Protein AF-A0AAD8GS54-F1 (afdb_monomer)

Organism: NCBI:txid360622

Sequence (125 aa):
MQKILEVYTGFKEITEIIDVGGGTGATVAKIIAKYPQIRGINFDLPHVIKNATPLPVVPEYTNTGSSLKLSNVMDIDMVMIVINPGGKDRSLKEFEALAKESGFAAFELICSAAVYSVLEFQKKV

Radius of gyration: 15.99 Å; Cα contacts (8 Å, |Δi|>4): 138; chains: 1; bounding box: 37×37×32 Å

Secondary structure (DSSP, 8-state):
-HHHHHH--TTTT-SEEEEET-TTSHHHHHHHHH-TTSEEEEE--HHHHHTSPP--S-S-----S------SHHHHHHHHHHHSTT-----HHHHHHHHHHTT-SEEEEEEEETTEEEEEEE---

pLDDT: mean 85.27, std 16.08, range [41.59, 97.81]

Foldseek 3Di:
DVQCVVQDDPLAPAQEDEDAQCQLVPVQLVSCLVVVNYHYHYHDDPVRPVPRDDDDNDDDDDPPDPPPPPQEPVVVQVVCVVPPPVDGDDDLVVVVVVLVVVQFPDKDFDDDDRRDTDIDGHHDD

Nearest PDB structures (foldseek):
  1kyw-assembly1_F  TM=8.405E-01  e=2.599E-09  Medicago sativa
  6i6k-assembly1_B  TM=8.463E-01  e=5.196E-07  Papaver somniferum
  6i6m-assembly1_B  TM=8.492E-01  e=6.795E-07  Papaver somniferum
  6i6l-assembly1_B  TM=8.463E-01  e=1.329E-06  Papaver somniferum
  6i6n-assembly1_B  TM=8.457E-01  e=2.430E-06  Papaver somniferum

InterPro domains:
  IPR001077 O-methyltransferase, C-terminal domain [PF00891] (2-54)
  IPR016461 O-methyltransferase-like [PS51683] (1-125)
  IPR016461 O-methyltransferase-like [PTHR11746] (1-55)
  IPR029063 S-adenosyl-L-methionine-dependent methyltransferase superfamily [G3DSA:3.40.50.150] (1-57)
  IPR029063 S-adenosyl-L-methionine-dependent methyltransferase superfamily [G3DSA:3.40.50.150] (58-123)
  IPR029063 S-adenosyl-L-methionine-dependent methyltransferase superfamily [SSF53335] (2-121)

Structure (mmCIF, N/CA/C/O backbone):
data_AF-A0AAD8GS54-F1
#
_entry.id   AF-A0AAD8GS54-F1
#
loop_
_atom_site.group_PDB
_atom_site.id
_atom_site.type_symbol
_atom_site.label_atom_id
_atom_site.label_alt_id
_atom_site.label_comp_id
_atom_site.label_asym_id
_atom_site.label_entity_id
_atom_site.label_seq_id
_atom_site.pdbx_PDB_ins_code
_atom_site.Cartn_x
_atom_site.Cartn_y
_atom_site.Cartn_z
_atom_site.occupancy
_atom_site.B_iso_or_equiv
_atom_site.auth_seq_id
_atom_site.auth_comp_id
_atom_site.auth_asym_id
_atom_site.auth_atom_id
_atom_site.pdbx_PDB_model_num
ATOM 1 N N . MET A 1 1 ? 6.434 -4.434 5.741 1.00 79.25 1 MET A N 1
ATOM 2 C CA . MET A 1 1 ? 5.021 -4.592 6.151 1.00 79.25 1 MET A CA 1
ATOM 3 C C . MET A 1 1 ? 4.793 -4.696 7.660 1.00 79.25 1 MET A C 1
ATOM 5 O O . MET A 1 1 ? 4.028 -3.893 8.162 1.00 79.25 1 MET A O 1
ATOM 9 N N . GLN A 1 2 ? 5.429 -5.613 8.407 1.00 85.69 2 GLN A N 1
ATOM 10 C CA . GLN A 1 2 ? 5.156 -5.783 9.854 1.00 85.69 2 GLN A CA 1
ATOM 11 C C . GLN A 1 2 ? 5.243 -4.466 10.652 1.00 85.69 2 GLN A C 1
ATOM 13 O O . GLN A 1 2 ? 4.279 -4.075 11.298 1.00 85.69 2 GLN A O 1
ATOM 18 N N . LYS A 1 3 ? 6.346 -3.724 10.485 1.00 89.19 3 LYS A N 1
ATOM 19 C CA . LYS A 1 3 ? 6.547 -2.409 11.114 1.00 89.19 3 LYS A CA 1
ATOM 20 C C . LYS A 1 3 ? 5.485 -1.370 10.734 1.00 89.19 3 LYS A C 1
ATOM 22 O O . LYS A 1 3 ? 5.155 -0.518 11.542 1.00 89.19 3 LYS A O 1
ATOM 27 N N . ILE A 1 4 ? 4.935 -1.445 9.519 1.00 93.00 4 ILE A N 1
ATOM 28 C CA . ILE A 1 4 ? 3.847 -0.555 9.086 1.00 93.00 4 ILE A CA 1
ATOM 29 C C . ILE A 1 4 ? 2.574 -0.899 9.854 1.00 93.00 4 ILE A C 1
ATOM 31 O O . ILE A 1 4 ? 1.941 -0.004 10.393 1.00 93.00 4 ILE A O 1
ATOM 35 N N . LEU A 1 5 ? 2.233 -2.186 9.981 1.00 92.56 5 LEU A N 1
ATOM 36 C CA . LEU A 1 5 ? 1.064 -2.606 10.759 1.00 92.56 5 LEU A CA 1
ATOM 37 C C . LEU A 1 5 ? 1.158 -2.198 12.233 1.00 92.56 5 LEU A C 1
ATOM 39 O O . LEU A 1 5 ? 0.121 -2.052 12.869 1.00 92.56 5 LEU A O 1
ATOM 43 N N . GLU A 1 6 ? 2.357 -2.044 12.792 1.00 92.62 6 GLU A N 1
ATOM 44 C CA . GLU A 1 6 ? 2.564 -1.589 14.174 1.00 92.62 6 GLU A CA 1
ATOM 45 C C . GLU A 1 6 ? 2.247 -0.102 14.368 1.00 92.62 6 GLU A C 1
ATOM 47 O O . GLU A 1 6 ? 1.664 0.248 15.392 1.00 92.62 6 GLU A O 1
ATOM 52 N N . VAL A 1 7 ? 2.588 0.752 13.398 1.00 94.75 7 VAL A N 1
ATOM 53 C CA . VAL A 1 7 ? 2.483 2.217 13.540 1.00 94.75 7 VAL A CA 1
ATOM 54 C C . VAL A 1 7 ? 1.282 2.830 12.818 1.00 94.75 7 VAL A C 1
ATOM 56 O O . VAL A 1 7 ? 0.799 3.880 13.227 1.00 94.75 7 VAL A O 1
ATOM 59 N N . TYR A 1 8 ? 0.782 2.189 11.762 1.00 95.75 8 TYR A N 1
ATOM 60 C CA . TYR A 1 8 ? -0.297 2.714 10.932 1.00 95.75 8 TYR A CA 1
ATOM 61 C C . TYR A 1 8 ? -1.656 2.142 11.339 1.00 95.75 8 TYR A C 1
ATOM 63 O O . TYR A 1 8 ? -1.881 0.926 11.342 1.00 95.75 8 TYR A O 1
ATOM 71 N N . THR A 1 9 ? -2.588 3.039 11.654 1.00 95.81 9 THR A N 1
ATOM 72 C CA . THR A 1 9 ? -3.925 2.700 12.158 1.00 95.81 9 THR A CA 1
ATOM 73 C C . THR A 1 9 ? -5.053 2.913 11.155 1.00 95.81 9 THR A C 1
ATOM 75 O O . THR A 1 9 ? -6.188 2.580 11.490 1.00 95.81 9 THR A O 1
ATOM 78 N N . GLY A 1 10 ? -4.777 3.413 9.945 1.00 95.94 10 GLY A N 1
ATOM 79 C CA . GLY A 1 10 ? -5.813 3.736 8.951 1.00 95.94 10 GLY A CA 1
ATOM 80 C C . GLY A 1 10 ? -6.648 2.537 8.482 1.00 95.94 10 GLY A C 1
ATOM 81 O O . GLY A 1 10 ? -7.702 2.711 7.890 1.00 95.94 10 GLY A O 1
ATOM 82 N N . PHE A 1 11 ? -6.241 1.304 8.805 1.00 96.56 11 PHE A N 1
ATOM 83 C CA . PHE A 1 11 ? -7.026 0.096 8.530 1.00 96.56 11 PHE A CA 1
ATOM 84 C C . PHE A 1 11 ? -8.176 -0.165 9.517 1.00 96.56 11 PHE A C 1
ATOM 86 O O . PHE A 1 11 ? -9.033 -0.991 9.224 1.00 96.56 11 PHE A O 1
ATOM 93 N N . LYS A 1 12 ? -8.213 0.483 10.692 1.00 95.12 12 LYS A N 1
ATOM 94 C CA . LYS A 1 12 ? -9.148 0.114 11.778 1.00 95.12 12 LYS A CA 1
ATOM 95 C C . LYS A 1 12 ? -10.624 0.191 11.379 1.00 95.12 12 LYS A C 1
ATOM 97 O O . LYS A 1 12 ? -11.395 -0.677 11.780 1.00 95.12 12 LYS A O 1
ATOM 102 N N . GLU A 1 13 ? -10.996 1.208 10.611 1.00 93.69 13 GLU A N 1
ATOM 103 C CA . GLU A 1 13 ? -12.391 1.510 10.257 1.00 93.69 13 GLU A CA 1
ATOM 104 C C . GLU A 1 13 ? -12.775 1.015 8.854 1.00 93.69 13 GLU A C 1
ATOM 106 O O . GLU A 1 13 ? -13.891 1.237 8.390 1.00 93.69 13 GLU A O 1
ATOM 111 N N . ILE A 1 14 ? -11.859 0.327 8.171 1.00 95.69 14 ILE A N 1
ATOM 112 C CA . ILE A 1 14 ? -12.087 -0.205 6.829 1.00 95.69 14 ILE A CA 1
ATOM 113 C C . ILE A 1 14 ? -12.858 -1.526 6.929 1.00 95.69 14 ILE A C 1
ATOM 115 O O . ILE A 1 14 ? -12.637 -2.326 7.837 1.00 95.69 14 ILE A O 1
ATOM 119 N N . THR A 1 15 ? -13.763 -1.766 5.982 1.00 96.75 15 THR A N 1
ATOM 120 C CA . THR A 1 15 ? -14.538 -3.014 5.867 1.00 96.75 15 THR A CA 1
ATOM 121 C C . THR A 1 15 ? -14.091 -3.880 4.692 1.00 96.75 15 THR A C 1
ATOM 123 O O . THR A 1 15 ? -14.221 -5.101 4.739 1.00 96.75 15 THR A O 1
ATOM 126 N N . GLU A 1 16 ? -13.526 -3.274 3.649 1.00 97.44 16 GLU A N 1
ATOM 127 C CA . GLU A 1 16 ? -13.024 -3.963 2.464 1.00 97.44 16 GLU A CA 1
ATOM 128 C C . GLU A 1 16 ? -11.742 -3.289 1.966 1.00 97.44 16 GLU A C 1
ATOM 130 O O . GLU A 1 16 ? -11.652 -2.062 1.925 1.00 97.44 16 GLU A O 1
ATOM 135 N N . ILE A 1 17 ? -10.745 -4.090 1.592 1.00 97.25 17 ILE A N 1
ATOM 136 C CA . ILE A 1 17 ? -9.483 -3.604 1.030 1.00 97.25 17 ILE A CA 1
ATOM 137 C C . ILE A 1 17 ? -9.129 -4.376 -0.236 1.00 97.25 17 ILE A C 1
ATOM 139 O O . ILE A 1 17 ? -9.253 -5.601 -0.288 1.00 97.25 17 ILE A O 1
ATOM 143 N N . ILE A 1 18 ? -8.644 -3.649 -1.240 1.00 97.81 18 ILE A N 1
ATOM 144 C CA . ILE A 1 18 ? -8.114 -4.211 -2.480 1.00 97.81 18 ILE A CA 1
ATOM 145 C C . ILE A 1 18 ? -6.613 -3.916 -2.529 1.00 97.81 18 ILE A C 1
ATOM 147 O O . ILE A 1 18 ? -6.208 -2.757 -2.499 1.00 97.81 18 ILE A O 1
ATOM 151 N N . ASP A 1 19 ? -5.798 -4.966 -2.600 1.00 96.44 19 ASP A N 1
ATOM 152 C CA . ASP A 1 19 ? -4.340 -4.899 -2.734 1.00 96.44 19 ASP A CA 1
ATOM 153 C C . ASP A 1 19 ? -3.969 -5.041 -4.217 1.00 96.44 19 ASP A C 1
ATOM 155 O O . ASP A 1 19 ? -4.000 -6.139 -4.778 1.00 96.44 19 ASP A O 1
ATOM 159 N N . VAL A 1 20 ? -3.728 -3.905 -4.878 1.00 97.56 20 VAL A N 1
ATOM 160 C CA . VAL A 1 20 ? -3.448 -3.815 -6.320 1.00 97.56 20 VAL A CA 1
ATOM 161 C C . VAL A 1 20 ? -1.960 -4.042 -6.577 1.00 97.56 20 VAL A C 1
ATOM 163 O O . VAL A 1 20 ? -1.123 -3.309 -6.058 1.00 97.56 20 VAL A O 1
ATOM 166 N N . GLY A 1 21 ? -1.631 -5.024 -7.419 1.00 94.31 21 GLY A N 1
ATOM 167 C CA . GLY A 1 21 ? -0.255 -5.500 -7.586 1.00 94.31 21 GLY A CA 1
ATOM 168 C C . GLY A 1 21 ? 0.228 -6.313 -6.381 1.00 94.31 21 GLY A C 1
ATOM 169 O O . GLY A 1 21 ? 1.414 -6.292 -6.051 1.00 94.31 21 GLY A O 1
ATOM 170 N N . GLY A 1 22 ? -0.697 -6.979 -5.679 1.00 92.56 22 GLY A N 1
ATOM 171 C CA . GLY A 1 22 ? -0.430 -7.672 -4.414 1.00 92.56 22 GLY A CA 1
ATOM 172 C C . GLY A 1 22 ? 0.347 -8.990 -4.550 1.00 92.56 22 GLY A C 1
ATOM 173 O O . GLY A 1 22 ? 0.671 -9.638 -3.545 1.00 92.56 22 GLY A O 1
ATOM 174 N N . GLY A 1 23 ? 0.675 -9.417 -5.772 1.00 93.31 23 GLY A N 1
ATOM 175 C CA . GLY A 1 23 ? 1.457 -10.611 -6.050 1.00 93.31 23 GLY A CA 1
ATOM 176 C C . GLY A 1 23 ? 0.773 -11.876 -5.540 1.00 93.31 23 GLY A C 1
ATOM 177 O O . GLY A 1 23 ? -0.377 -12.178 -5.865 1.00 93.31 23 GLY A O 1
ATOM 178 N N . THR A 1 24 ? 1.474 -12.620 -4.685 1.00 91.38 24 THR A N 1
ATOM 179 C CA . THR A 1 24 ? 0.947 -13.832 -4.039 1.00 91.38 24 THR A CA 1
ATOM 180 C C . THR A 1 24 ? -0.062 -13.547 -2.919 1.00 91.38 24 THR A C 1
ATOM 182 O O . THR A 1 24 ? -0.576 -14.485 -2.314 1.00 91.38 24 THR A O 1
ATOM 185 N N . GLY A 1 25 ? -0.350 -12.275 -2.614 1.00 92.31 25 GLY A N 1
ATOM 186 C CA . GLY A 1 25 ? -1.323 -11.870 -1.595 1.00 92.31 25 GLY A CA 1
ATOM 187 C C . GLY A 1 25 ? -0.780 -11.851 -0.163 1.00 92.31 25 GLY A C 1
ATOM 188 O O . GLY A 1 25 ? -1.549 -11.741 0.791 1.00 92.31 25 GLY A O 1
ATOM 189 N N . ALA A 1 26 ? 0.540 -11.936 0.027 1.00 90.69 26 ALA A N 1
ATOM 190 C CA . ALA A 1 26 ? 1.153 -11.973 1.358 1.00 90.69 26 ALA A CA 1
ATOM 191 C C . ALA A 1 26 ? 0.912 -10.694 2.189 1.00 90.69 26 ALA A C 1
ATOM 193 O O . ALA A 1 26 ? 0.896 -10.754 3.422 1.00 90.69 26 ALA A O 1
ATOM 194 N N . THR A 1 27 ? 0.744 -9.536 1.542 1.00 92.56 27 THR A N 1
ATOM 195 C CA . THR A 1 27 ? 0.489 -8.256 2.220 1.00 92.56 27 THR A CA 1
ATOM 196 C C . THR A 1 27 ? -0.943 -8.188 2.736 1.00 92.56 27 THR A C 1
ATOM 198 O O . THR A 1 27 ? -1.132 -8.068 3.950 1.00 92.56 27 THR A O 1
ATOM 201 N N . VAL A 1 28 ? -1.942 -8.354 1.860 1.00 94.00 28 VAL A N 1
ATOM 202 C CA . VAL A 1 28 ? -3.353 -8.402 2.276 1.00 94.00 28 VAL A CA 1
ATOM 203 C C . VAL A 1 28 ? -3.625 -9.502 3.307 1.00 94.00 28 VAL A C 1
ATOM 205 O O . VAL A 1 28 ? -4.346 -9.248 4.268 1.00 94.00 28 VAL A O 1
ATOM 208 N N . ALA A 1 29 ? -2.962 -10.664 3.211 1.00 92.44 29 ALA A N 1
ATOM 209 C CA . ALA A 1 29 ? -3.045 -11.730 4.215 1.00 92.44 29 ALA A CA 1
ATOM 210 C C . ALA A 1 29 ? -2.659 -11.255 5.625 1.00 92.44 29 ALA A C 1
ATOM 212 O O . ALA A 1 29 ? -3.339 -11.556 6.605 1.00 92.44 29 ALA A O 1
ATOM 213 N N . LYS A 1 30 ? -1.570 -10.483 5.739 1.00 93.31 30 LYS A N 1
ATOM 214 C CA . LYS A 1 30 ? -1.114 -9.925 7.022 1.00 93.31 30 LYS A CA 1
ATOM 215 C C . LYS A 1 30 ? -2.065 -8.852 7.548 1.00 93.31 30 LYS A C 1
ATOM 217 O O . LYS A 1 30 ? -2.240 -8.750 8.760 1.00 93.31 30 LYS A O 1
ATOM 222 N N . ILE A 1 31 ? -2.674 -8.067 6.658 1.00 94.44 31 ILE A N 1
ATOM 223 C CA . ILE A 1 31 ? -3.663 -7.046 7.027 1.00 94.44 31 ILE A CA 1
ATOM 224 C C . ILE A 1 31 ? -4.909 -7.719 7.613 1.00 94.44 31 ILE A C 1
ATOM 226 O O . ILE A 1 31 ? -5.266 -7.411 8.747 1.00 94.44 31 ILE A O 1
ATOM 230 N N . ILE A 1 32 ? -5.515 -8.683 6.912 1.00 94.62 32 ILE A N 1
ATOM 231 C CA . ILE A 1 32 ? -6.739 -9.361 7.381 1.00 94.62 32 ILE A CA 1
ATOM 232 C C . ILE A 1 32 ? -6.496 -10.239 8.617 1.00 94.62 32 ILE A C 1
ATOM 234 O O . ILE A 1 32 ? -7.377 -10.368 9.457 1.00 94.62 32 ILE A O 1
ATOM 238 N N . ALA A 1 33 ? -5.287 -10.791 8.789 1.00 93.06 33 ALA A N 1
ATOM 239 C CA . ALA A 1 33 ? -4.928 -11.513 10.010 1.00 93.06 33 ALA A CA 1
ATOM 240 C C . ALA A 1 33 ? -4.915 -10.596 11.247 1.00 93.06 33 ALA A C 1
ATOM 242 O O . ALA A 1 33 ? -5.242 -11.040 12.346 1.00 93.06 33 ALA A O 1
ATOM 243 N N . LYS A 1 34 ? -4.549 -9.316 11.078 1.00 94.62 34 LYS A N 1
ATOM 244 C CA . LYS A 1 34 ? -4.584 -8.309 12.150 1.00 94.62 34 LYS A CA 1
ATOM 245 C C . LYS A 1 34 ? -5.959 -7.654 12.309 1.00 94.62 34 LYS A C 1
ATOM 247 O O . LYS A 1 34 ? -6.322 -7.283 13.423 1.00 94.62 34 LYS A O 1
ATOM 252 N N . TYR A 1 35 ? -6.703 -7.511 11.216 1.00 95.25 35 TYR A N 1
ATOM 253 C CA . TYR A 1 35 ? -8.017 -6.875 11.163 1.00 95.25 35 TYR A CA 1
ATOM 254 C C . TYR A 1 35 ? -9.045 -7.840 10.544 1.00 95.25 35 TYR A C 1
ATOM 256 O O . TYR A 1 35 ? -9.393 -7.692 9.370 1.00 95.25 35 TYR A O 1
ATOM 264 N N . PRO A 1 36 ? -9.536 -8.840 11.307 1.00 94.06 36 PRO A N 1
ATOM 265 C CA . PRO A 1 36 ? -10.397 -9.901 10.775 1.00 94.06 36 PRO A CA 1
ATOM 266 C C . PRO A 1 36 ? -11.758 -9.422 10.258 1.00 94.06 36 PRO A C 1
ATOM 268 O O . PRO A 1 36 ? -12.439 -10.165 9.558 1.00 94.06 36 PRO A O 1
ATOM 271 N N . GLN A 1 37 ? -12.169 -8.196 10.601 1.00 94.94 37 GLN A N 1
ATOM 272 C CA . GLN A 1 37 ? -13.381 -7.570 10.074 1.00 94.94 37 GLN A CA 1
ATOM 273 C C . GLN A 1 37 ? -13.254 -7.146 8.604 1.00 94.94 37 GLN A C 1
ATOM 275 O O . GLN A 1 37 ? -14.267 -6.886 7.959 1.00 94.94 37 GLN A O 1
ATOM 280 N N . ILE A 1 38 ? -12.027 -7.041 8.083 1.00 97.00 38 ILE A N 1
ATOM 281 C CA . ILE A 1 38 ? -11.767 -6.577 6.724 1.00 97.00 38 ILE A CA 1
ATOM 282 C C . ILE A 1 38 ? -11.908 -7.738 5.744 1.00 97.00 38 ILE A C 1
ATOM 284 O O . ILE A 1 38 ? -11.201 -8.744 5.830 1.00 97.00 38 ILE A O 1
ATOM 288 N N . ARG A 1 39 ? -12.743 -7.552 4.724 1.00 96.12 39 ARG A N 1
ATOM 289 C CA . ARG A 1 39 ? -12.716 -8.381 3.522 1.00 96.12 39 ARG A CA 1
ATOM 290 C C . ARG A 1 39 ? -11.534 -7.968 2.638 1.00 96.12 39 ARG A C 1
ATOM 292 O O . ARG A 1 39 ? -11.510 -6.868 2.097 1.00 96.12 39 ARG A O 1
ATOM 299 N N . GLY A 1 40 ? -10.549 -8.850 2.488 1.00 95.69 40 GLY A N 1
ATOM 300 C CA . GLY A 1 40 ? -9.383 -8.621 1.629 1.00 95.69 40 GLY A CA 1
ATOM 301 C C . GLY A 1 40 ? -9.559 -9.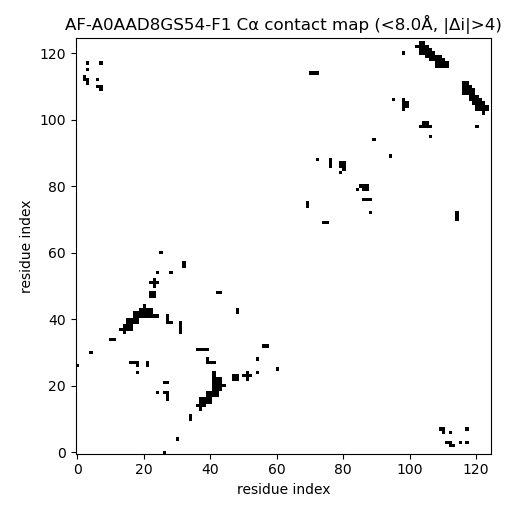171 0.213 1.00 95.69 40 GLY A C 1
ATOM 302 O O . GLY A 1 40 ? -9.992 -10.309 0.040 1.00 95.69 40 GLY A O 1
ATOM 303 N N . ILE A 1 41 ? -9.173 -8.387 -0.793 1.00 96.06 41 ILE A N 1
ATOM 304 C CA . ILE A 1 41 ? -9.121 -8.784 -2.205 1.00 96.06 41 ILE A CA 1
ATOM 305 C C . ILE A 1 41 ? -7.683 -8.592 -2.701 1.00 96.06 41 ILE A C 1
ATOM 307 O O . ILE A 1 41 ? -7.173 -7.476 -2.710 1.00 96.06 41 ILE A O 1
ATOM 311 N N . ASN A 1 42 ? -7.028 -9.675 -3.125 1.00 95.62 42 ASN A N 1
ATOM 312 C CA . ASN A 1 42 ? -5.732 -9.609 -3.806 1.00 95.62 42 ASN A CA 1
ATOM 313 C C . ASN A 1 42 ? -5.957 -9.441 -5.315 1.00 95.62 42 ASN A C 1
ATOM 315 O O . ASN A 1 42 ? -6.653 -10.266 -5.912 1.00 95.62 42 ASN A O 1
ATOM 319 N N . PHE A 1 43 ? -5.377 -8.413 -5.932 1.00 96.44 43 PHE A N 1
ATOM 320 C CA . PHE A 1 43 ? -5.548 -8.122 -7.355 1.00 96.44 43 PHE A CA 1
ATOM 321 C C . PHE A 1 43 ? -4.195 -8.021 -8.066 1.00 96.44 43 PHE A C 1
ATOM 323 O O . PHE A 1 43 ? -3.358 -7.197 -7.710 1.00 96.44 43 PHE A O 1
ATOM 330 N N . ASP A 1 44 ? -3.992 -8.842 -9.097 1.00 96.31 44 ASP A N 1
ATOM 331 C CA . ASP A 1 44 ? -2.769 -8.879 -9.904 1.00 96.31 44 ASP A CA 1
ATOM 332 C C . ASP A 1 44 ? -3.066 -9.448 -11.308 1.00 96.31 44 ASP A C 1
ATOM 334 O O . ASP A 1 44 ? -4.209 -9.788 -11.633 1.00 96.31 44 ASP A O 1
ATOM 338 N N . LEU A 1 45 ? -2.043 -9.573 -12.153 1.00 95.88 45 LEU A N 1
ATOM 339 C CA . LEU A 1 45 ? -2.138 -10.170 -13.479 1.00 95.88 45 LEU A CA 1
ATOM 340 C C . LEU A 1 45 ? -2.618 -11.633 -13.404 1.00 95.88 45 LEU A C 1
ATOM 342 O O . LEU A 1 45 ? -2.247 -12.365 -12.481 1.00 95.88 45 LEU A O 1
ATOM 346 N N . PRO A 1 46 ? -3.357 -12.133 -14.418 1.00 96.12 46 PRO A N 1
ATOM 347 C CA . PRO A 1 46 ? -3.931 -13.481 -14.378 1.00 96.12 46 PRO A CA 1
ATOM 348 C C . PRO A 1 46 ? -2.913 -14.600 -14.121 1.00 96.12 46 PRO A C 1
ATOM 350 O O . PRO A 1 46 ? -3.197 -15.550 -13.394 1.00 96.12 46 PRO A O 1
ATOM 353 N N . HIS A 1 47 ? -1.711 -14.493 -14.697 1.00 94.19 47 HIS A N 1
ATOM 354 C CA . HIS A 1 47 ? -0.657 -15.494 -14.521 1.00 94.19 47 HIS A CA 1
ATOM 355 C C . HIS A 1 47 ? -0.021 -15.455 -13.124 1.00 94.19 47 HIS A C 1
ATOM 357 O O . HIS A 1 47 ? 0.455 -16.484 -12.653 1.00 94.19 47 HIS A O 1
ATOM 363 N N . VAL A 1 48 ? -0.034 -14.295 -12.459 1.00 93.62 48 VAL A N 1
ATOM 364 C CA . VAL A 1 48 ? 0.441 -14.139 -11.080 1.00 93.62 48 VAL A CA 1
ATOM 365 C C . VAL A 1 48 ? -0.571 -14.764 -10.129 1.00 93.62 48 VAL A C 1
ATOM 367 O O . VAL A 1 48 ? -0.214 -15.640 -9.345 1.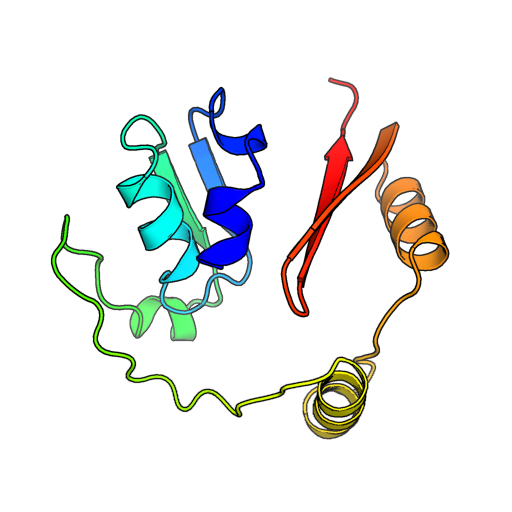00 93.62 48 VAL A O 1
ATOM 370 N N . ILE A 1 49 ? -1.852 -14.407 -10.275 1.00 91.44 49 ILE A N 1
ATOM 371 C CA . ILE A 1 49 ? -2.939 -14.950 -9.448 1.00 91.44 49 ILE A CA 1
ATOM 372 C C . ILE A 1 49 ? -3.061 -16.469 -9.591 1.00 91.44 49 ILE A C 1
ATOM 374 O O . ILE A 1 49 ? -3.266 -17.156 -8.596 1.00 91.44 49 ILE A O 1
ATOM 378 N N . LYS A 1 50 ? -2.868 -17.024 -10.794 1.00 90.00 50 LYS A N 1
ATOM 379 C CA . LYS A 1 50 ? -2.879 -18.481 -11.012 1.00 90.00 50 LYS A CA 1
ATOM 380 C C . LYS A 1 50 ? -1.845 -19.229 -10.155 1.00 90.00 50 LYS A C 1
ATOM 382 O O . LYS A 1 50 ? -2.076 -20.382 -9.803 1.00 90.00 50 LYS A O 1
ATOM 387 N N . ASN A 1 51 ? -0.726 -18.581 -9.841 1.00 86.00 51 ASN A N 1
ATOM 388 C CA . ASN A 1 51 ? 0.356 -19.141 -9.033 1.00 86.00 51 ASN A CA 1
ATOM 389 C C . ASN A 1 51 ? 0.285 -18.705 -7.559 1.00 86.00 51 ASN A C 1
ATOM 391 O O . ASN A 1 51 ? 1.127 -19.118 -6.763 1.00 86.00 51 ASN A O 1
ATOM 395 N N . ALA A 1 52 ? -0.684 -17.865 -7.185 1.00 85.38 52 ALA A N 1
ATOM 396 C CA . ALA A 1 52 ? -0.886 -17.463 -5.804 1.00 85.38 52 ALA A CA 1
ATOM 397 C C . ALA A 1 52 ? -1.550 -18.607 -5.027 1.00 85.38 52 ALA A C 1
ATOM 399 O O . ALA A 1 52 ? -2.576 -19.152 -5.439 1.00 85.38 52 ALA A O 1
ATOM 400 N N . THR A 1 53 ? -0.977 -18.968 -3.882 1.00 78.69 53 THR A N 1
ATOM 401 C CA . THR A 1 53 ? -1.582 -19.967 -3.001 1.00 78.69 53 THR A CA 1
ATOM 402 C C . THR A 1 53 ? -2.865 -19.388 -2.402 1.00 78.69 53 THR A C 1
ATOM 404 O O . THR A 1 53 ? -2.802 -18.303 -1.813 1.00 78.69 53 THR A O 1
ATOM 407 N N . PRO A 1 54 ? -4.013 -20.088 -2.488 1.00 68.56 54 PRO A N 1
ATOM 408 C CA . PRO A 1 54 ? -5.212 -19.693 -1.762 1.00 68.56 54 PRO A CA 1
ATOM 409 C C . PRO A 1 54 ? -4.863 -19.553 -0.285 1.00 68.56 54 PRO A C 1
ATOM 411 O O . PRO A 1 54 ? -4.355 -20.503 0.305 1.00 68.56 54 PRO A O 1
ATOM 414 N N . LEU A 1 55 ? -5.076 -18.370 0.292 1.00 62.69 55 LEU A N 1
ATOM 415 C CA . LEU A 1 55 ? -4.750 -18.114 1.691 1.00 62.69 55 LEU A CA 1
ATOM 416 C C . LEU A 1 55 ? -5.611 -19.032 2.573 1.00 62.69 55 LEU A C 1
ATOM 418 O O . LEU A 1 55 ? -6.827 -18.830 2.632 1.00 62.69 55 LEU A O 1
ATOM 422 N N . PRO A 1 56 ? -5.029 -20.024 3.274 1.00 54.03 56 PRO A N 1
ATOM 423 C CA . PRO A 1 56 ? -5.715 -20.642 4.394 1.00 54.03 56 PRO A CA 1
ATOM 424 C C . PRO A 1 56 ? -5.850 -19.563 5.468 1.00 54.03 56 PRO A C 1
ATOM 426 O O . PRO A 1 56 ? -4.999 -18.675 5.572 1.00 54.03 56 PRO A O 1
ATOM 429 N N . VAL A 1 57 ? -6.893 -19.632 6.285 1.00 50.78 57 VAL A N 1
ATOM 430 C CA . VAL A 1 57 ? -7.055 -18.775 7.466 1.00 50.78 57 VAL A CA 1
ATOM 431 C C . VAL A 1 57 ? -5.992 -19.177 8.517 1.00 50.78 57 VAL A C 1
ATOM 433 O O . VAL A 1 57 ? -6.333 -19.781 9.520 1.00 50.78 57 VAL A O 1
ATOM 436 N N . VAL A 1 58 ? -4.710 -18.873 8.232 1.00 45.91 58 VAL A N 1
ATOM 437 C CA . VAL A 1 58 ? -3.431 -19.123 8.957 1.00 45.91 58 VAL A CA 1
ATOM 438 C C . VAL A 1 58 ? -3.146 -20.604 9.347 1.00 45.91 58 VAL A C 1
ATOM 440 O O . VAL A 1 58 ? -4.091 -21.354 9.557 1.00 45.91 58 VAL A O 1
ATOM 443 N N . PRO A 1 59 ? -1.882 -21.105 9.404 1.00 46.12 59 PRO A N 1
ATOM 444 C CA . PRO A 1 59 ? -0.683 -20.465 9.959 1.00 46.12 59 PRO A CA 1
ATOM 445 C C . PRO A 1 59 ? 0.537 -20.390 9.008 1.00 46.12 59 PRO A C 1
ATOM 447 O O . PRO A 1 59 ? 0.743 -21.233 8.146 1.00 46.12 59 PRO A O 1
ATOM 450 N N . GLU A 1 60 ? 1.357 -19.359 9.236 1.00 46.53 60 GLU A N 1
ATOM 451 C CA . GLU A 1 60 ? 2.765 -19.207 8.823 1.00 46.53 60 GLU A CA 1
ATOM 452 C C . GLU A 1 60 ? 3.134 -19.395 7.335 1.00 46.53 60 GLU A C 1
ATOM 454 O O . GLU A 1 60 ? 3.538 -20.458 6.869 1.00 46.53 60 GLU A O 1
ATOM 459 N N . TYR A 1 61 ? 3.138 -18.278 6.598 1.00 47.41 61 TYR A N 1
ATOM 460 C CA . TYR A 1 61 ? 3.894 -18.165 5.349 1.00 47.41 61 TYR A CA 1
ATOM 461 C C . TYR A 1 61 ? 5.397 -18.224 5.668 1.00 47.41 61 TYR A C 1
ATOM 463 O O . TYR A 1 61 ? 5.983 -17.243 6.137 1.00 47.41 61 TYR A O 1
ATOM 471 N N . THR A 1 62 ? 6.036 -19.364 5.406 1.00 41.78 62 THR A N 1
ATOM 472 C CA . THR A 1 62 ? 7.497 -19.435 5.346 1.00 41.78 62 THR A CA 1
ATOM 473 C C . THR A 1 62 ? 7.956 -18.619 4.141 1.00 41.78 62 THR A C 1
ATOM 475 O O . THR A 1 62 ? 7.429 -18.750 3.035 1.00 41.78 62 THR A O 1
ATOM 478 N N . ASN A 1 63 ? 8.897 -17.701 4.373 1.00 48.72 63 ASN A N 1
ATOM 479 C CA . ASN A 1 63 ? 9.452 -16.814 3.354 1.00 48.72 63 ASN A CA 1
ATOM 480 C C . ASN A 1 63 ? 10.051 -17.634 2.196 1.00 48.72 63 ASN A C 1
ATOM 482 O O . ASN A 1 63 ? 11.221 -17.999 2.225 1.00 48.72 63 ASN A O 1
ATOM 486 N N . THR A 1 64 ? 9.253 -17.904 1.168 1.00 41.59 64 THR A N 1
ATOM 487 C CA . THR A 1 64 ? 9.673 -18.500 -0.108 1.00 41.59 64 THR A CA 1
ATOM 488 C C . THR A 1 64 ? 9.520 -17.473 -1.226 1.00 41.59 64 THR A C 1
ATOM 490 O O . THR A 1 64 ? 9.069 -17.751 -2.327 1.00 41.59 64 THR A O 1
ATOM 493 N N . GLY A 1 65 ? 9.905 -16.236 -0.926 1.00 48.41 65 GLY A N 1
ATOM 494 C CA . GLY A 1 65 ? 10.285 -15.257 -1.929 1.00 48.41 65 GLY A CA 1
ATOM 495 C C . GLY A 1 65 ? 11.738 -14.915 -1.666 1.00 48.41 65 GLY A C 1
ATOM 496 O O . GLY A 1 65 ? 12.088 -14.563 -0.539 1.00 48.41 65 GLY A O 1
ATOM 497 N N . SER A 1 66 ? 12.590 -15.040 -2.677 1.00 45.88 66 SER A N 1
ATOM 498 C CA . SER A 1 66 ? 13.944 -14.498 -2.667 1.00 45.88 66 SER A CA 1
ATOM 499 C C . SER A 1 66 ? 13.862 -12.976 -2.529 1.00 45.88 66 SER A C 1
ATOM 501 O O . SER A 1 66 ? 13.903 -12.243 -3.514 1.00 45.88 66 SER A O 1
ATOM 503 N N . SER A 1 67 ? 13.682 -12.486 -1.300 1.00 51.78 67 SER A N 1
ATOM 504 C CA . SER A 1 67 ? 13.831 -11.074 -0.992 1.00 51.78 67 SER A CA 1
ATOM 505 C C . SER A 1 67 ? 15.295 -10.733 -1.205 1.00 51.78 67 SER A C 1
ATOM 507 O O . SER A 1 67 ? 16.143 -11.051 -0.370 1.00 51.78 67 SER A O 1
ATOM 509 N N . LEU A 1 68 ? 15.586 -10.059 -2.316 1.00 47.03 68 LEU A N 1
ATOM 510 C CA . LEU A 1 68 ? 16.717 -9.147 -2.363 1.00 47.03 68 LEU A CA 1
ATOM 511 C C . LEU A 1 68 ? 16.587 -8.275 -1.108 1.00 47.03 68 LEU A C 1
ATOM 513 O O . LEU A 1 68 ? 15.615 -7.531 -0.965 1.00 47.03 68 LEU A O 1
ATOM 517 N N . LYS A 1 69 ? 17.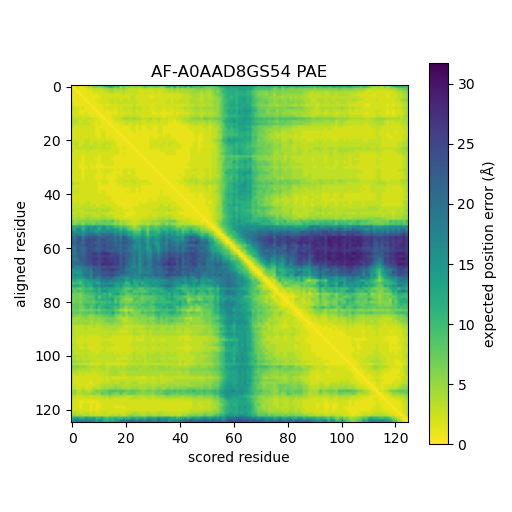489 -8.460 -0.136 1.00 51.75 69 LYS A N 1
ATOM 518 C CA . LYS A 1 69 ? 17.562 -7.616 1.061 1.00 51.75 69 LYS A CA 1
ATOM 519 C C . LYS A 1 69 ? 18.071 -6.249 0.620 1.00 51.75 69 LYS A C 1
ATOM 521 O O . LYS A 1 69 ? 19.238 -5.928 0.790 1.00 51.75 69 LYS A O 1
ATOM 526 N N . LEU A 1 70 ? 17.185 -5.481 0.009 1.00 56.19 70 LEU A N 1
ATOM 527 C CA . LEU A 1 70 ? 17.405 -4.090 -0.332 1.00 56.19 70 LEU A CA 1
ATOM 528 C C . LEU A 1 70 ? 17.260 -3.316 0.973 1.00 56.19 70 LEU A C 1
ATOM 530 O O . LEU A 1 70 ? 16.157 -3.133 1.490 1.00 56.19 70 LEU A O 1
ATOM 534 N N . SER A 1 71 ? 18.397 -2.995 1.585 1.00 59.03 71 SER A N 1
ATOM 535 C CA . SER A 1 71 ? 18.433 -2.303 2.872 1.00 59.03 71 SER A CA 1
ATOM 536 C C . SER A 1 71 ? 18.115 -0.819 2.744 1.00 59.03 71 SER A C 1
ATOM 538 O O . SER A 1 71 ? 17.621 -0.249 3.715 1.00 59.03 71 SER A O 1
ATOM 540 N N . ASN A 1 72 ? 18.355 -0.210 1.573 1.00 62.00 72 ASN A N 1
ATOM 541 C CA . ASN A 1 72 ? 18.276 1.236 1.380 1.00 62.00 72 ASN A CA 1
ATOM 542 C C . ASN A 1 72 ? 17.520 1.614 0.091 1.00 62.00 72 ASN A C 1
ATOM 544 O O . ASN A 1 72 ? 17.522 0.871 -0.887 1.00 62.00 72 ASN A O 1
ATOM 548 N N . VAL A 1 73 ? 16.925 2.813 0.086 1.00 60.72 73 VAL A N 1
ATOM 549 C CA . VAL A 1 73 ? 16.167 3.397 -1.043 1.00 60.72 73 VAL A CA 1
ATOM 550 C C . VAL A 1 73 ? 17.016 3.478 -2.322 1.00 60.72 73 VAL A C 1
ATOM 552 O O . VAL A 1 73 ? 16.566 3.073 -3.384 1.00 60.72 73 VAL A O 1
ATOM 555 N N . MET A 1 74 ? 18.292 3.866 -2.207 1.00 64.56 74 MET A N 1
ATOM 556 C CA . MET A 1 74 ? 19.211 3.948 -3.356 1.00 64.56 74 MET A CA 1
ATOM 557 C C . MET A 1 74 ? 19.419 2.606 -4.075 1.00 64.56 74 MET A C 1
ATOM 559 O O . MET A 1 74 ? 19.551 2.583 -5.298 1.00 64.56 74 MET A O 1
ATOM 563 N N . ASP A 1 75 ? 19.428 1.489 -3.339 1.00 74.38 75 ASP A N 1
ATOM 564 C CA . ASP A 1 75 ? 19.591 0.169 -3.955 1.00 74.38 75 ASP A CA 1
ATOM 565 C C . ASP A 1 75 ? 18.324 -0.220 -4.741 1.00 74.38 75 ASP A C 1
ATOM 567 O O . ASP A 1 75 ? 18.404 -0.932 -5.743 1.00 74.38 75 ASP A O 1
ATOM 571 N N . ILE A 1 76 ? 17.150 0.256 -4.302 1.00 73.94 76 ILE A N 1
ATOM 572 C CA . ILE A 1 76 ? 15.864 0.004 -4.964 1.00 73.94 76 ILE A CA 1
ATOM 573 C C . ILE A 1 76 ? 15.794 0.777 -6.279 1.00 73.94 76 ILE A C 1
ATOM 575 O O . ILE A 1 76 ? 15.447 0.175 -7.292 1.00 73.94 76 ILE A O 1
ATOM 579 N N . ASP A 1 77 ? 16.175 2.056 -6.294 1.00 77.31 77 ASP A N 1
ATOM 580 C CA . ASP A 1 77 ? 16.156 2.882 -7.507 1.00 77.31 77 ASP A CA 1
ATOM 581 C C . ASP A 1 77 ? 17.026 2.279 -8.623 1.00 77.31 77 ASP A C 1
ATOM 583 O O . ASP A 1 77 ? 16.576 2.111 -9.758 1.00 77.31 77 ASP A O 1
ATOM 587 N N . MET A 1 78 ? 18.243 1.831 -8.286 1.00 76.19 78 MET A N 1
ATOM 588 C CA . MET A 1 78 ? 19.134 1.168 -9.245 1.00 76.19 78 MET A CA 1
ATOM 589 C C . MET A 1 78 ? 18.509 -0.111 -9.817 1.00 76.19 78 MET A C 1
ATOM 591 O O . MET A 1 78 ? 18.553 -0.345 -11.027 1.00 76.19 78 MET A O 1
ATOM 595 N N . VAL A 1 79 ? 17.913 -0.942 -8.959 1.00 82.50 79 VAL A N 1
ATOM 596 C CA . VAL A 1 79 ? 17.223 -2.165 -9.387 1.00 82.50 79 VAL A CA 1
ATOM 597 C C . VAL A 1 79 ? 16.013 -1.834 -10.264 1.00 82.50 79 VAL A C 1
ATOM 599 O O . VAL A 1 79 ? 15.795 -2.506 -11.273 1.00 82.50 79 VAL A O 1
ATOM 602 N N . MET A 1 80 ? 15.258 -0.784 -9.936 1.00 82.38 80 MET A N 1
ATOM 603 C CA . MET A 1 80 ? 14.104 -0.353 -10.723 1.00 82.38 80 MET A CA 1
ATOM 604 C C . MET A 1 80 ? 14.504 0.111 -12.122 1.00 82.38 80 MET A C 1
ATOM 606 O O . MET A 1 80 ? 13.851 -0.297 -13.079 1.00 82.38 80 MET A O 1
ATOM 610 N N . ILE A 1 81 ? 15.603 0.859 -12.263 1.00 81.69 81 ILE A N 1
ATOM 611 C CA . ILE A 1 81 ? 16.129 1.287 -13.569 1.00 81.69 81 ILE A CA 1
ATOM 612 C C . ILE A 1 81 ? 16.486 0.082 -14.453 1.00 81.69 81 ILE A C 1
ATOM 614 O O . ILE A 1 81 ? 16.212 0.095 -15.653 1.00 81.69 81 ILE A O 1
ATOM 618 N N . VAL A 1 82 ? 17.096 -0.959 -13.875 1.00 85.06 82 VAL A N 1
ATOM 619 C CA . VAL A 1 82 ? 17.556 -2.141 -14.624 1.00 85.06 82 VAL A CA 1
ATOM 620 C C . VAL A 1 82 ? 16.403 -3.073 -14.999 1.00 85.06 82 VAL A C 1
ATOM 622 O O . VAL A 1 82 ? 16.389 -3.614 -16.103 1.00 85.06 82 VAL A O 1
ATOM 625 N N . ILE A 1 83 ? 15.454 -3.292 -14.086 1.00 86.19 83 ILE A N 1
ATOM 626 C CA . ILE A 1 83 ? 14.404 -4.306 -14.259 1.00 86.19 83 ILE A CA 1
ATOM 627 C C . ILE A 1 83 ? 13.175 -3.739 -14.978 1.00 86.19 83 ILE A C 1
ATOM 629 O O . ILE A 1 83 ? 12.572 -4.438 -15.789 1.00 86.19 83 ILE A O 1
ATOM 633 N N . ASN A 1 84 ? 12.807 -2.484 -14.710 1.00 85.38 84 ASN A N 1
ATOM 634 C CA . ASN A 1 84 ? 11.570 -1.875 -15.193 1.00 85.38 84 ASN A CA 1
ATOM 635 C C . ASN A 1 84 ? 11.877 -0.537 -15.884 1.00 85.38 84 ASN A C 1
ATOM 637 O O . ASN A 1 84 ? 11.946 0.488 -15.207 1.00 85.38 84 ASN A O 1
ATOM 641 N N . PRO A 1 85 ? 12.042 -0.502 -17.221 1.00 87.12 85 PRO A N 1
ATOM 642 C CA . PRO A 1 85 ? 12.351 0.731 -17.943 1.00 87.12 85 PRO A CA 1
ATOM 643 C C . PRO A 1 85 ? 11.371 1.867 -17.609 1.00 87.12 85 PRO A C 1
ATOM 645 O O . PRO A 1 85 ? 10.158 1.714 -17.738 1.00 87.12 85 PRO A O 1
ATOM 648 N N . GLY A 1 86 ? 11.902 3.012 -17.166 1.00 86.81 86 GLY A N 1
ATOM 649 C CA . GLY A 1 86 ? 11.112 4.157 -16.685 1.00 86.81 86 GLY A CA 1
ATOM 650 C C . GLY A 1 86 ? 10.761 4.118 -15.189 1.00 86.81 86 GLY A C 1
ATOM 651 O O . GLY A 1 86 ? 10.192 5.080 -14.668 1.00 86.81 86 GLY A O 1
ATOM 652 N N . GLY A 1 87 ? 11.116 3.038 -14.491 1.00 89.00 87 GLY A N 1
ATOM 653 C CA . GLY A 1 87 ? 11.078 2.931 -13.039 1.00 89.00 87 GLY A CA 1
ATOM 654 C C . GLY A 1 87 ? 12.059 3.905 -12.393 1.00 89.00 87 GLY A C 1
ATOM 655 O O . GLY A 1 87 ? 13.209 4.010 -12.814 1.00 89.00 87 GLY A O 1
ATOM 656 N N . LYS A 1 88 ? 11.568 4.636 -11.394 1.00 89.75 88 LYS A N 1
ATOM 657 C CA . LYS A 1 88 ? 12.338 5.583 -10.590 1.00 89.75 88 LYS A CA 1
ATOM 658 C C . LYS A 1 88 ? 11.676 5.791 -9.234 1.00 89.75 88 LYS A C 1
ATOM 660 O O . LYS A 1 88 ? 10.439 5.733 -9.136 1.00 89.75 88 LYS A O 1
ATOM 665 N N . ASP A 1 89 ? 12.475 6.145 -8.246 1.00 88.38 89 ASP A N 1
ATOM 666 C CA . ASP A 1 89 ? 11.992 6.708 -6.996 1.00 88.38 89 ASP A CA 1
ATOM 667 C C . ASP A 1 89 ? 11.449 8.128 -7.203 1.00 88.38 89 ASP A C 1
ATOM 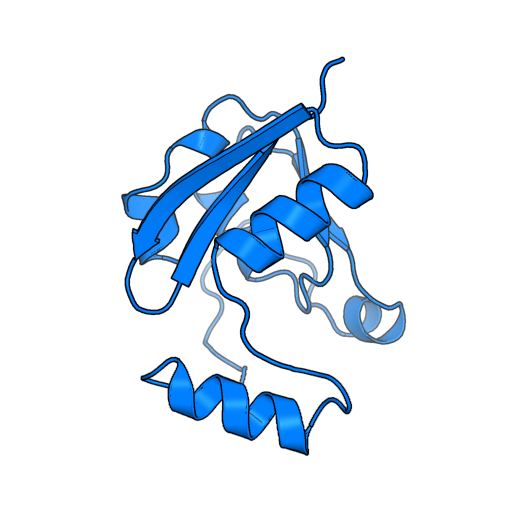669 O O . ASP A 1 89 ? 11.783 8.840 -8.156 1.00 88.38 89 ASP A O 1
ATOM 673 N N . ARG A 1 90 ? 10.529 8.532 -6.324 1.00 92.06 90 ARG A N 1
ATOM 674 C CA . ARG A 1 90 ? 9.824 9.816 -6.408 1.00 92.06 90 ARG A CA 1
ATOM 675 C C . ARG A 1 90 ? 9.875 10.547 -5.080 1.00 92.06 90 ARG A C 1
ATOM 677 O O . ARG A 1 90 ? 9.751 9.955 -4.009 1.00 92.06 90 ARG A O 1
ATOM 684 N N . SER A 1 91 ? 10.006 11.860 -5.168 1.00 93.56 91 SER A N 1
ATOM 685 C CA . SER A 1 91 ? 9.840 12.774 -4.043 1.00 93.56 91 SER A CA 1
ATOM 686 C C . SER A 1 91 ? 8.365 12.915 -3.644 1.00 93.56 91 SER A C 1
ATOM 688 O O . SER A 1 91 ? 7.458 12.660 -4.437 1.00 93.56 91 SER A O 1
ATOM 690 N N . LEU A 1 92 ? 8.103 13.405 -2.426 1.00 94.88 92 LEU A N 1
ATOM 691 C CA . LEU A 1 92 ? 6.733 13.686 -1.970 1.00 94.88 92 LEU A CA 1
ATOM 692 C C . LEU A 1 92 ? 5.993 14.669 -2.888 1.00 94.88 92 LEU A C 1
ATOM 694 O O . LEU A 1 92 ? 4.808 14.486 -3.130 1.00 94.88 92 LEU A O 1
ATOM 698 N N . LYS A 1 93 ? 6.695 15.664 -3.449 1.00 95.75 93 LYS A N 1
ATOM 699 C CA . LYS A 1 93 ? 6.109 16.629 -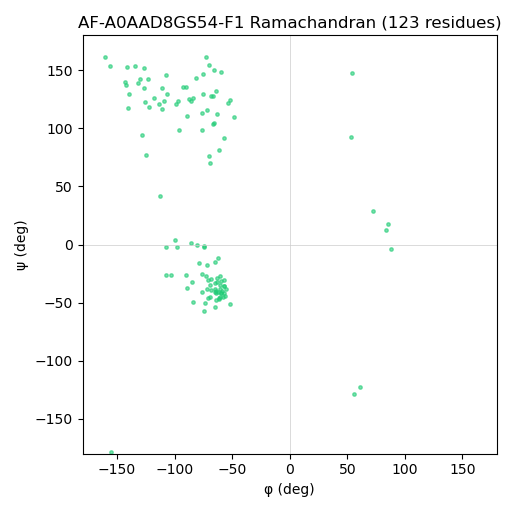4.394 1.00 95.75 93 LYS A CA 1
ATOM 700 C C . LYS A 1 93 ? 5.653 15.963 -5.693 1.00 95.75 93 LYS A C 1
ATOM 702 O O . LYS A 1 93 ? 4.617 16.330 -6.232 1.00 95.75 93 LYS A O 1
ATOM 707 N N . GLU A 1 94 ? 6.413 14.989 -6.192 1.00 97.25 94 GLU A N 1
ATOM 708 C CA . GLU A 1 94 ? 6.021 14.223 -7.380 1.00 97.25 94 GLU A CA 1
ATOM 709 C C . GLU A 1 94 ? 4.814 13.326 -7.089 1.00 97.25 94 GLU A C 1
ATOM 711 O O . GLU A 1 94 ? 3.920 13.231 -7.924 1.00 97.25 94 GLU A O 1
ATOM 716 N N . PHE A 1 95 ? 4.741 12.711 -5.904 1.00 97.38 95 PHE A N 1
ATOM 717 C CA . PHE A 1 95 ? 3.549 11.960 -5.500 1.00 97.38 95 PHE A CA 1
ATOM 718 C C . PHE A 1 95 ? 2.318 12.857 -5.331 1.00 97.38 95 PHE A C 1
ATOM 720 O O . PHE A 1 95 ? 1.234 12.490 -5.779 1.00 97.38 95 PHE A O 1
ATOM 727 N N . GLU A 1 96 ? 2.479 14.043 -4.746 1.00 96.38 96 GLU A N 1
ATOM 728 C CA . GLU A 1 96 ? 1.400 15.023 -4.624 1.00 96.38 96 GLU A CA 1
ATOM 729 C C . GLU A 1 96 ? 0.900 15.486 -6.005 1.00 96.38 96 GLU A C 1
ATOM 731 O O . GLU A 1 96 ? -0.307 15.601 -6.220 1.00 96.38 96 GLU A O 1
ATOM 736 N N . ALA A 1 97 ? 1.809 15.712 -6.961 1.00 97.38 97 ALA A N 1
ATOM 737 C CA . ALA A 1 97 ? 1.447 16.043 -8.339 1.00 97.38 97 ALA A CA 1
ATOM 738 C C . ALA A 1 97 ? 0.637 14.914 -8.998 1.00 97.38 97 ALA A C 1
ATOM 740 O O . ALA A 1 97 ? -0.442 15.173 -9.527 1.00 97.38 97 ALA A O 1
ATOM 741 N N . LEU A 1 98 ? 1.085 13.658 -8.872 1.00 97.19 98 LEU A N 1
ATOM 742 C CA . LEU A 1 98 ? 0.359 12.490 -9.386 1.00 97.19 98 LEU A CA 1
ATOM 743 C C . LEU A 1 98 ? -1.039 12.350 -8.772 1.00 97.19 98 LEU A C 1
ATOM 745 O O . LEU A 1 98 ? -1.994 12.041 -9.485 1.00 97.19 98 LEU A O 1
ATOM 749 N N . ALA A 1 99 ? -1.172 12.587 -7.463 1.00 96.31 99 ALA A N 1
ATOM 750 C CA . ALA A 1 99 ? -2.460 12.551 -6.778 1.00 96.31 99 ALA A CA 1
ATOM 751 C C . ALA A 1 99 ? -3.421 13.607 -7.354 1.00 96.31 99 ALA A C 1
ATOM 753 O O . ALA A 1 99 ? -4.567 13.290 -7.677 1.00 96.31 99 ALA A O 1
ATOM 754 N N . LYS A 1 100 ? -2.942 14.841 -7.557 1.00 95.38 100 LYS A N 1
ATOM 755 C CA . LYS A 1 100 ? -3.736 15.929 -8.151 1.00 95.38 100 LYS A CA 1
ATOM 756 C C . LYS A 1 100 ? -4.136 15.633 -9.595 1.00 95.38 100 LYS A C 1
ATOM 758 O O . LYS A 1 100 ? -5.308 15.766 -9.933 1.00 95.38 100 LYS A O 1
ATOM 763 N N . GLU A 1 101 ? -3.194 15.199 -10.429 1.00 97.06 101 GLU A N 1
ATOM 764 C CA . GLU A 1 101 ? -3.445 14.861 -11.839 1.00 97.06 101 GLU A CA 1
ATOM 765 C C . GLU A 1 101 ? -4.422 13.687 -11.994 1.00 97.06 101 GLU A C 1
ATOM 767 O O . GLU A 1 101 ? -5.231 13.668 -12.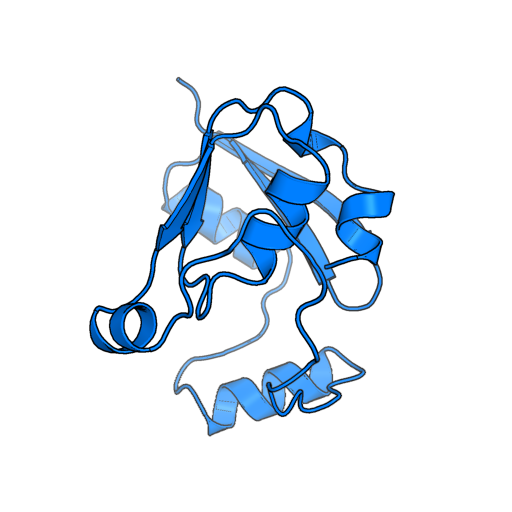919 1.00 97.06 101 GLU A O 1
ATOM 772 N N . SER A 1 102 ? -4.407 12.743 -11.048 1.00 96.31 102 SER A N 1
ATOM 773 C CA . SER A 1 102 ? -5.334 11.604 -11.008 1.00 96.31 102 SER A CA 1
ATOM 774 C C . SER A 1 102 ? -6.711 11.948 -10.414 1.00 96.31 102 SER A C 1
ATOM 776 O O . SER A 1 102 ? -7.579 11.078 -10.335 1.00 96.31 102 SER A O 1
ATOM 778 N N . GLY A 1 103 ? -6.935 13.198 -9.989 1.00 96.19 103 GLY A N 1
ATOM 779 C CA . GLY A 1 103 ? -8.226 13.679 -9.489 1.00 96.19 103 GLY A CA 1
ATOM 780 C C . GLY A 1 103 ? -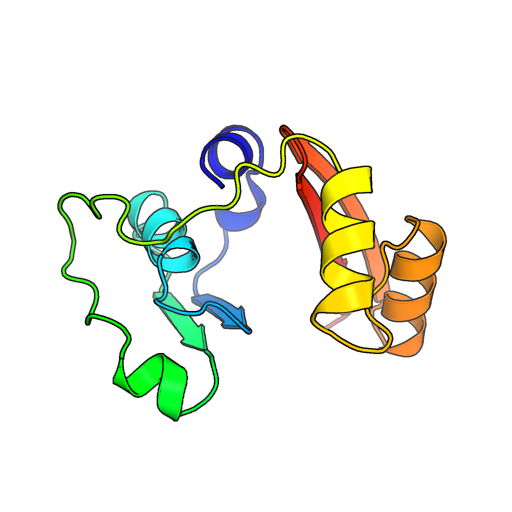8.501 13.429 -8.001 1.00 96.19 103 GLY A C 1
ATOM 781 O O . GLY A 1 103 ? -9.659 13.491 -7.582 1.00 96.19 103 GLY A O 1
ATOM 782 N N . PHE A 1 104 ? -7.479 13.148 -7.186 1.00 97.06 104 PHE A N 1
ATOM 783 C CA . PHE A 1 104 ? -7.637 13.079 -5.730 1.00 97.06 104 PHE A CA 1
ATOM 784 C C . PHE A 1 104 ? -7.757 14.480 -5.119 1.00 97.06 104 PHE A C 1
ATOM 786 O O . PHE A 1 104 ? -7.165 15.449 -5.593 1.00 97.06 104 PHE A O 1
ATOM 793 N N . ALA A 1 105 ? -8.539 14.587 -4.047 1.00 95.12 105 ALA A N 1
ATOM 794 C CA . ALA A 1 105 ? -8.827 15.850 -3.379 1.00 95.12 105 ALA A CA 1
ATOM 795 C C . ALA A 1 105 ? -7.831 16.185 -2.260 1.00 95.12 105 ALA A C 1
ATOM 797 O O . ALA A 1 105 ? -7.656 17.362 -1.944 1.00 95.12 105 ALA A O 1
ATOM 798 N N . ALA A 1 106 ? -7.211 15.170 -1.657 1.00 94.56 106 ALA A N 1
ATOM 799 C CA . ALA A 1 106 ? -6.226 15.325 -0.593 1.00 94.56 106 ALA A CA 1
ATOM 800 C C . ALA A 1 106 ? -5.081 14.313 -0.742 1.00 94.56 106 ALA A C 1
ATOM 802 O O . ALA A 1 106 ? -5.264 13.227 -1.296 1.00 94.56 106 ALA A O 1
ATOM 803 N N . PHE A 1 107 ? -3.912 14.699 -0.235 1.00 95.81 107 PHE A N 1
ATOM 804 C CA . PHE A 1 107 ? -2.679 13.918 -0.210 1.00 95.81 107 PHE A CA 1
ATOM 805 C C . PHE A 1 107 ? -1.992 14.139 1.139 1.00 95.81 107 PHE A C 1
ATOM 807 O O . PHE A 1 107 ? -1.779 15.289 1.527 1.00 95.81 107 PHE A O 1
ATOM 814 N N . GLU A 1 108 ? -1.615 13.060 1.820 1.00 96.06 108 GLU A N 1
ATOM 815 C CA . GLU A 1 108 ? -0.903 13.131 3.096 1.00 96.06 108 GLU A CA 1
ATOM 816 C C . GLU A 1 108 ? 0.141 12.012 3.233 1.00 96.06 108 GLU A C 1
ATOM 818 O O . GLU A 1 108 ? -0.096 10.864 2.857 1.00 96.06 108 GLU A O 1
ATOM 823 N N . LEU A 1 109 ? 1.309 12.343 3.792 1.00 96.19 109 LEU A N 1
ATOM 824 C CA . LEU A 1 109 ? 2.278 11.363 4.289 1.00 96.19 109 LEU A CA 1
ATOM 825 C C . LEU A 1 109 ? 1.952 11.069 5.756 1.00 96.19 109 LEU A C 1
ATOM 827 O O . LEU A 1 109 ? 2.180 11.919 6.611 1.00 96.19 109 LEU A O 1
ATOM 831 N N . ILE A 1 110 ? 1.473 9.859 6.046 1.00 96.50 110 ILE A N 1
ATOM 832 C CA . ILE A 1 110 ? 0.986 9.494 7.383 1.00 96.50 110 ILE A CA 1
ATOM 833 C C . ILE A 1 110 ? 2.123 9.057 8.304 1.00 96.50 110 ILE A C 1
ATOM 835 O O . ILE A 1 110 ? 2.235 9.497 9.445 1.00 96.50 110 ILE A O 1
ATOM 839 N N . CYS A 1 111 ? 2.967 8.144 7.827 1.00 93.75 111 CYS A N 1
ATOM 840 C CA . CYS A 1 111 ? 4.067 7.607 8.621 1.00 93.75 111 CYS A CA 1
ATOM 841 C C . CYS A 1 111 ? 5.140 6.968 7.741 1.00 93.75 111 CYS A C 1
ATOM 843 O O .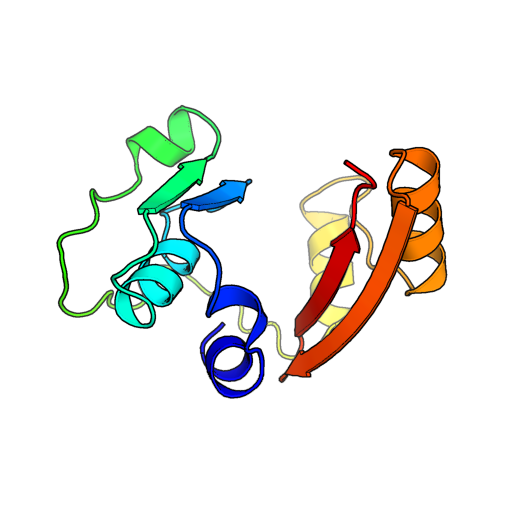 CYS A 1 111 ? 4.873 6.549 6.613 1.00 93.75 111 CYS A O 1
ATOM 845 N N . SER A 1 112 ? 6.332 6.802 8.308 1.00 92.50 112 SER A N 1
ATOM 846 C CA . SER A 1 112 ? 7.432 6.051 7.705 1.00 92.50 112 SER A CA 1
ATOM 847 C C . SER A 1 112 ? 7.920 4.990 8.685 1.00 92.50 112 SER A C 1
ATOM 849 O O . SER A 1 112 ? 8.106 5.266 9.870 1.00 92.50 112 SER A O 1
ATOM 851 N N . ALA A 1 113 ? 8.132 3.767 8.201 1.00 87.75 113 ALA A N 1
ATOM 852 C CA . ALA A 1 113 ? 8.654 2.665 8.997 1.00 87.75 113 ALA A CA 1
ATOM 853 C C . ALA A 1 113 ? 9.647 1.826 8.180 1.00 87.75 113 ALA A C 1
ATOM 855 O O . ALA A 1 113 ? 9.287 1.180 7.192 1.00 87.75 113 ALA A O 1
ATOM 856 N N . ALA A 1 114 ? 10.904 1.783 8.639 1.00 82.94 114 ALA A N 1
ATOM 857 C CA . ALA A 1 114 ? 12.040 1.277 7.862 1.00 82.94 114 ALA A CA 1
ATOM 858 C C . ALA A 1 114 ? 12.165 2.014 6.514 1.00 82.94 114 ALA A C 1
ATOM 860 O O . ALA A 1 114 ? 12.188 3.237 6.506 1.00 82.94 114 ALA A O 1
ATOM 861 N N . VAL A 1 115 ? 12.250 1.288 5.398 1.00 81.44 115 VAL A N 1
ATOM 862 C CA . VAL A 1 115 ? 12.375 1.860 4.045 1.00 81.44 115 VAL A CA 1
ATOM 863 C C . VAL A 1 115 ? 11.029 2.208 3.398 1.00 81.44 115 VAL A C 1
ATOM 865 O O . VAL A 1 115 ? 10.999 2.631 2.250 1.00 81.44 115 VAL A O 1
ATOM 868 N N . TYR A 1 116 ? 9.912 2.004 4.102 1.00 86.75 116 TYR A N 1
ATOM 869 C CA . TYR A 1 116 ? 8.569 2.223 3.566 1.00 86.75 116 TYR A CA 1
ATOM 870 C C . TYR A 1 116 ? 7.930 3.471 4.174 1.00 86.75 116 TYR A C 1
ATOM 872 O O . TYR A 1 116 ? 8.089 3.738 5.366 1.00 86.75 116 TYR A O 1
ATOM 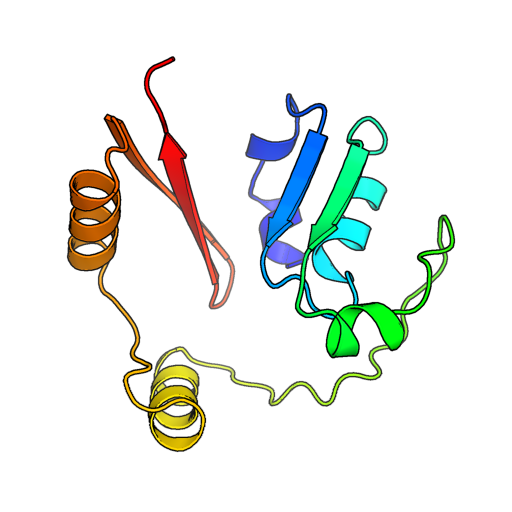880 N N . SER A 1 117 ? 7.130 4.166 3.370 1.00 92.56 117 SER A N 1
ATOM 881 C CA . SER A 1 117 ? 6.264 5.268 3.792 1.00 92.56 117 SER A CA 1
ATOM 882 C C . SER A 1 117 ? 4.823 4.958 3.400 1.00 92.56 117 SER A C 1
ATOM 884 O O . SER A 1 117 ? 4.589 4.378 2.341 1.00 92.56 117 SER A O 1
ATOM 886 N N . VAL A 1 118 ? 3.867 5.334 4.249 1.00 96.25 118 VAL A N 1
ATOM 887 C CA . VAL A 1 118 ? 2.432 5.252 3.946 1.00 96.25 118 VAL A CA 1
ATOM 888 C C . VAL A 1 118 ? 1.956 6.622 3.502 1.00 96.25 118 VAL A C 1
ATOM 890 O O . VAL A 1 118 ? 2.069 7.591 4.254 1.00 96.25 118 VAL A O 1
ATOM 893 N N . LEU A 1 119 ? 1.431 6.681 2.283 1.00 97.12 119 LEU A N 1
ATOM 894 C CA . LEU A 1 119 ? 0.803 7.867 1.720 1.00 97.12 119 LEU A CA 1
ATOM 895 C C . LEU A 1 119 ? -0.698 7.605 1.582 1.00 97.12 119 LEU A C 1
ATOM 897 O O . LEU A 1 119 ? -1.087 6.549 1.083 1.00 97.12 119 LEU A O 1
ATOM 901 N N . GLU A 1 120 ? -1.524 8.561 1.988 1.00 97.19 120 GLU A N 1
ATOM 902 C CA . GLU A 1 120 ? -2.975 8.505 1.827 1.00 97.19 120 GLU A CA 1
ATOM 903 C C . GLU A 1 120 ? -3.435 9.508 0.775 1.00 97.19 120 GLU A C 1
ATOM 905 O O . GLU A 1 120 ? -3.155 10.706 0.865 1.00 97.19 120 GLU A O 1
ATOM 910 N N . PHE A 1 121 ? -4.130 9.007 -0.249 1.00 96.94 121 PHE A N 1
ATOM 911 C CA . PHE A 1 121 ? -4.740 9.828 -1.291 1.00 96.94 121 PHE A CA 1
ATOM 912 C C . PHE A 1 121 ? -6.252 9.744 -1.109 1.00 96.94 121 PHE A C 1
ATOM 914 O O . PHE A 1 121 ? -6.843 8.669 -1.226 1.00 96.94 121 PHE A O 1
ATOM 921 N N . GLN A 1 122 ? -6.889 10.871 -0.811 1.00 95.38 122 GLN A N 1
ATOM 922 C CA . GLN A 1 122 ? -8.301 10.908 -0.446 1.00 95.38 122 GLN A CA 1
ATOM 923 C C . GLN A 1 122 ? -9.127 11.486 -1.589 1.00 95.38 122 GLN A C 1
ATOM 925 O O . GLN A 1 122 ? -8.828 12.555 -2.129 1.00 95.38 122 GLN A O 1
ATOM 930 N N . LYS A 1 123 ? -10.195 10.784 -1.964 1.00 94.50 123 LYS A N 1
ATOM 931 C CA . LYS A 1 123 ? -11.186 11.280 -2.919 1.00 94.50 123 LYS A CA 1
ATOM 932 C C . LYS A 1 123 ? -12.287 12.011 -2.149 1.00 94.50 123 LYS A C 1
ATOM 934 O O . LYS A 1 123 ? -12.760 11.503 -1.138 1.00 94.50 123 LYS A O 1
ATOM 939 N N . LYS A 1 124 ? -12.718 13.179 -2.631 1.00 81.81 124 LYS A N 1
ATOM 940 C CA . LYS A 1 124 ? -13.990 13.764 -2.182 1.00 81.81 124 LYS A CA 1
ATOM 941 C C . LYS A 1 124 ? -15.115 12.929 -2.787 1.00 81.81 124 LYS A C 1
ATOM 943 O O . LYS A 1 124 ? -15.198 12.838 -4.013 1.00 81.81 124 LYS A O 1
ATOM 948 N N . VAL A 1 125 ? -15.886 12.271 -1.927 1.00 68.25 125 VAL A N 1
ATOM 949 C CA . VAL A 1 125 ? -17.131 11.587 -2.300 1.00 68.25 125 VAL A CA 1
ATOM 950 C C . VAL A 1 125 ? -18.234 12.623 -2.446 1.00 68.25 125 VAL A C 1
ATOM 952 O O . VAL A 1 125 ? -18.267 13.548 -1.603 1.00 68.25 125 VAL A O 1
#

Solvent-accessible surface area (backbone atoms only — not comparable to full-atom values): 7911 Å² total; per-residue (Å²): 107,73,64,42,65,73,75,54,65,86,64,75,86,47,54,67,48,77,34,79,71,34,55,60,27,67,62,51,51,57,49,30,73,74,38,74,78,31,48,69,42,71,36,55,58,71,75,47,48,72,71,27,66,81,80,68,95,72,83,80,88,71,86,84,61,93,68,76,82,67,83,46,68,71,58,47,34,57,49,29,45,73,75,38,83,88,40,69,78,76,54,72,69,56,52,47,48,53,39,50,77,73,65,36,71,43,72,45,80,78,51,73,43,91,90,46,70,47,70,49,74,37,67,81,127

Mean predicted aligned error: 7.32 Å